Protein AF-T5AQX0-F1 (afdb_monomer_lite)

Foldseek 3Di:
DDDDDDDPDPPVVVVVVVVVVVVVPPPPPPDPDDDDDCPPPDDPDFLLVVLVVCCVVFVPPWDDADPVVRDTHGSVRLNVLLCVLLCCCCPVVVDAAAAEDEDDDDPDSVVSSPVSSCRNRNHHYDYDYPPPDDPPPPDD

Structure (mmCIF, N/CA/C/O backbone):
data_AF-T5AQX0-F1
#
_entry.id   AF-T5AQX0-F1
#
loop_
_atom_site.group_PDB
_atom_site.id
_atom_site.type_symbol
_atom_site.label_atom_id
_atom_site.label_alt_id
_atom_site.label_comp_id
_atom_site.label_asym_id
_atom_site.label_entity_id
_atom_site.label_seq_id
_atom_site.pdbx_PDB_ins_code
_atom_site.Cartn_x
_atom_site.Cartn_y
_atom_site.Cartn_z
_atom_site.occupancy
_atom_site.B_iso_or_equiv
_atom_site.auth_seq_id
_atom_site.auth_comp_id
_atom_site.auth_asym_id
_atom_site.auth_atom_id
_atom_site.pdbx_PDB_model_num
ATOM 1 N N . MET A 1 1 ? -72.990 -52.630 -49.411 1.00 40.53 1 MET A N 1
ATOM 2 C CA . MET A 1 1 ? -71.844 -53.521 -49.113 1.00 40.53 1 MET A CA 1
ATOM 3 C C . MET A 1 1 ? -70.619 -52.789 -49.636 1.00 40.53 1 MET A C 1
ATOM 5 O O . MET A 1 1 ? -70.624 -52.479 -50.809 1.00 40.53 1 MET A O 1
ATOM 9 N N . THR A 1 2 ? -69.650 -52.301 -48.870 1.00 33.97 2 THR A N 1
ATOM 10 C CA . THR A 1 2 ? -68.995 -52.869 -47.692 1.00 33.97 2 THR A CA 1
ATOM 11 C C . THR A 1 2 ? -68.298 -51.728 -46.940 1.00 33.97 2 THR A C 1
ATOM 13 O O . THR A 1 2 ? -67.781 -50.792 -47.538 1.00 33.97 2 THR A O 1
ATOM 16 N N . ARG A 1 3 ? -68.339 -51.799 -45.612 1.00 39.75 3 ARG A N 1
ATOM 17 C CA . ARG A 1 3 ? -67.682 -50.919 -44.640 1.00 39.75 3 ARG A CA 1
ATOM 18 C C . ARG A 1 3 ? -66.174 -51.162 -44.668 1.00 39.75 3 ARG A C 1
ATOM 20 O O . ARG A 1 3 ? -65.800 -52.307 -44.453 1.00 39.75 3 ARG A O 1
ATOM 27 N N . THR A 1 4 ? -65.320 -50.141 -44.762 1.00 37.19 4 THR A N 1
ATOM 28 C CA . THR A 1 4 ? -64.008 -50.183 -44.081 1.00 37.19 4 THR A CA 1
ATOM 29 C C . THR A 1 4 ? -63.515 -48.772 -43.751 1.00 37.19 4 THR A C 1
ATOM 31 O O . THR A 1 4 ? -63.298 -47.934 -44.616 1.00 37.19 4 THR A O 1
ATOM 34 N N . ARG A 1 5 ? -63.434 -48.531 -42.443 1.00 42.38 5 ARG A N 1
ATOM 35 C CA . ARG A 1 5 ? -62.820 -47.407 -41.728 1.00 42.38 5 ARG A CA 1
ATOM 36 C C . ARG A 1 5 ? -61.371 -47.838 -41.427 1.00 42.38 5 ARG A C 1
ATOM 38 O O . ARG A 1 5 ? -61.168 -49.039 -41.306 1.00 42.38 5 ARG A O 1
ATOM 45 N N . GLN A 1 6 ? -60.468 -46.890 -41.155 1.00 35.88 6 GLN A N 1
ATOM 46 C CA . GLN A 1 6 ? -59.024 -47.068 -40.852 1.00 35.88 6 GLN A CA 1
ATOM 47 C C . GLN A 1 6 ? -58.160 -47.094 -42.125 1.00 35.88 6 GLN A C 1
ATOM 49 O O . GLN A 1 6 ? -58.535 -47.732 -43.094 1.00 35.88 6 GLN A O 1
ATOM 54 N N . THR A 1 7 ? -57.035 -46.393 -42.235 1.00 37.00 7 THR A N 1
ATOM 55 C CA . THR A 1 7 ? -56.057 -45.929 -41.239 1.00 37.00 7 THR A CA 1
ATOM 56 C C . THR A 1 7 ? -55.455 -44.594 -41.706 1.00 37.00 7 THR A C 1
ATOM 58 O O . THR A 1 7 ? -54.921 -44.499 -42.803 1.00 37.00 7 THR A O 1
ATOM 61 N N . GLN A 1 8 ? -55.517 -43.553 -40.874 1.00 40.84 8 GLN A N 1
ATOM 62 C CA . GLN A 1 8 ? -54.868 -42.252 -41.122 1.00 40.84 8 GLN A CA 1
ATOM 63 C C . GLN A 1 8 ? -53.762 -41.980 -40.081 1.00 40.84 8 GLN A C 1
ATOM 65 O O . GLN A 1 8 ? -53.499 -40.839 -39.734 1.00 40.84 8 GLN A O 1
ATOM 70 N N . HIS A 1 9 ? -53.151 -43.036 -39.529 1.00 41.53 9 HIS A N 1
ATOM 71 C CA . HIS A 1 9 ? -52.471 -42.974 -38.228 1.00 41.53 9 HIS A CA 1
ATOM 72 C C . HIS A 1 9 ? -50.968 -43.319 -38.237 1.00 41.53 9 HIS A C 1
ATOM 74 O O . HIS A 1 9 ? -50.395 -43.515 -37.169 1.00 41.53 9 HIS A O 1
ATOM 80 N N . GLU A 1 10 ? -50.314 -43.400 -39.402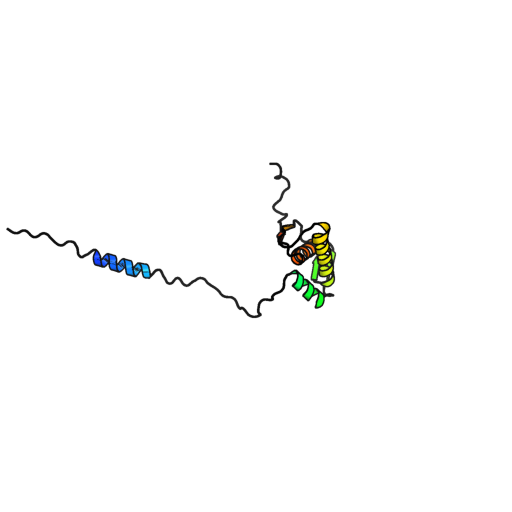 1.00 41.16 10 GLU A N 1
ATOM 81 C CA . GLU A 1 10 ? -48.900 -43.827 -39.495 1.00 41.16 10 GLU A CA 1
ATOM 82 C C . GLU A 1 10 ? -47.900 -42.703 -39.823 1.00 41.16 10 GLU A C 1
ATOM 84 O O . GLU A 1 10 ? -46.700 -42.885 -39.634 1.00 41.16 10 GLU A O 1
ATOM 89 N N . SER A 1 11 ? -48.344 -41.510 -40.232 1.00 40.97 11 SER A N 1
ATOM 90 C CA . SER A 1 11 ? -47.428 -40.432 -40.649 1.00 40.97 11 SER A CA 1
ATOM 91 C C . SER A 1 11 ? -46.886 -39.549 -39.512 1.00 40.97 11 SER A C 1
ATOM 93 O O . SER A 1 11 ? -45.919 -38.822 -39.723 1.00 40.97 11 SER A O 1
ATOM 95 N N . GLU A 1 12 ? -47.448 -39.606 -38.298 1.00 40.91 12 GLU A N 1
ATOM 96 C CA . GLU A 1 12 ? -47.014 -38.762 -37.163 1.00 40.91 12 GLU A CA 1
ATOM 97 C C . GLU A 1 12 ? -45.873 -39.378 -36.331 1.00 40.91 12 GLU A C 1
ATOM 99 O O . GLU A 1 12 ? -45.038 -38.652 -35.786 1.00 40.91 12 GLU A O 1
ATOM 104 N N . GLY A 1 13 ? -45.766 -40.712 -36.281 1.00 36.88 13 GLY A N 1
ATOM 105 C CA . GLY A 1 13 ? -44.724 -41.407 -35.505 1.00 36.88 13 GLY A CA 1
ATOM 106 C C . GLY A 1 13 ? -43.310 -41.241 -36.075 1.00 36.88 13 GLY A C 1
ATOM 107 O O . GLY A 1 13 ? -42.319 -41.268 -35.339 1.00 36.88 13 GLY A O 1
ATOM 108 N N . GLN A 1 14 ? -43.198 -40.991 -37.380 1.00 38.22 14 GLN A N 1
ATOM 109 C CA . GLN A 1 14 ? -41.912 -40.771 -38.042 1.00 38.22 14 GLN A CA 1
ATOM 110 C C . GLN A 1 14 ? -41.447 -39.307 -37.929 1.00 38.22 14 GLN A C 1
ATOM 112 O O . GLN A 1 14 ? -40.249 -39.037 -37.827 1.00 38.22 14 GLN A O 1
ATOM 117 N N . LEU A 1 15 ? -42.384 -38.357 -37.825 1.00 41.59 15 LEU A N 1
ATOM 118 C CA . LEU A 1 15 ? -42.086 -36.938 -37.596 1.00 41.59 15 LEU A CA 1
ATOM 119 C C . LEU A 1 15 ? -41.627 -36.670 -36.151 1.00 41.59 15 LEU A C 1
ATOM 121 O O . LEU A 1 15 ? -40.684 -35.907 -35.940 1.00 41.59 15 LEU A O 1
ATOM 125 N N . LEU A 1 16 ? -42.212 -37.358 -35.164 1.00 42.03 16 LEU A N 1
ATOM 126 C CA . LEU A 1 16 ? -41.822 -37.230 -33.751 1.00 42.03 16 LEU A CA 1
ATOM 127 C C . LEU A 1 16 ? -40.451 -37.858 -33.448 1.00 42.03 16 LEU A C 1
ATOM 129 O O . LEU A 1 16 ? -39.692 -37.321 -32.641 1.00 42.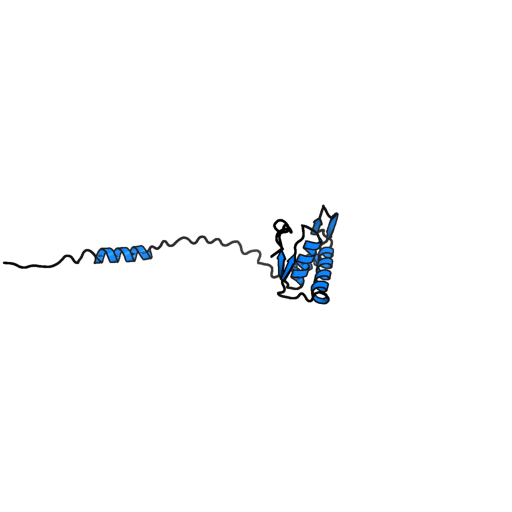03 16 LEU A O 1
ATOM 133 N N . THR A 1 17 ? -40.085 -38.936 -34.150 1.00 37.84 17 THR A N 1
ATOM 134 C CA . THR A 1 17 ? -38.756 -39.559 -34.009 1.00 37.84 17 THR A CA 1
ATOM 135 C C . THR A 1 17 ? -37.645 -38.682 -34.604 1.00 37.84 17 THR A C 1
ATOM 137 O O . THR A 1 17 ? -36.546 -38.624 -34.058 1.00 37.84 17 THR A O 1
ATOM 140 N N . THR A 1 18 ? -37.942 -37.919 -35.662 1.00 42.94 18 THR A N 1
ATOM 141 C CA . THR A 1 18 ? -36.965 -37.026 -36.316 1.00 42.94 18 THR A CA 1
ATOM 142 C C . THR A 1 18 ? -36.690 -35.761 -35.483 1.00 42.94 18 THR A C 1
ATOM 144 O O . THR A 1 18 ? -35.558 -35.274 -35.436 1.00 42.94 18 THR A O 1
ATOM 147 N N . ALA A 1 19 ? -37.692 -35.250 -34.757 1.00 45.66 19 ALA A N 1
ATOM 148 C CA . ALA A 1 19 ? -37.536 -34.088 -33.877 1.00 45.66 19 ALA A CA 1
ATOM 149 C C . ALA A 1 19 ? -36.705 -34.392 -32.613 1.00 45.66 19 ALA A C 1
ATOM 151 O O . ALA A 1 19 ? -35.937 -33.540 -32.159 1.00 45.66 19 ALA A O 1
ATOM 152 N N . ALA A 1 20 ? -36.799 -35.614 -32.076 1.00 46.81 20 ALA A N 1
ATOM 153 C CA . ALA A 1 20 ? -36.007 -36.034 -30.918 1.00 46.81 20 ALA A CA 1
ATOM 154 C C . ALA A 1 20 ? -34.507 -36.159 -31.247 1.00 46.81 20 ALA A C 1
ATOM 156 O O . ALA A 1 20 ? -33.669 -35.804 -30.420 1.00 46.81 20 ALA A O 1
ATOM 157 N N . THR A 1 21 ? -34.145 -36.570 -32.469 1.00 44.84 21 THR A N 1
ATOM 158 C CA . THR A 1 21 ? -32.738 -36.608 -32.912 1.00 44.84 21 THR A CA 1
ATOM 159 C C . THR A 1 21 ? -32.184 -35.207 -33.214 1.00 44.84 21 THR A C 1
ATOM 161 O O . THR A 1 21 ? -31.006 -34.939 -32.972 1.00 44.84 21 THR A O 1
ATOM 164 N N . ALA A 1 22 ? -33.026 -34.279 -33.680 1.00 46.59 22 ALA A N 1
ATOM 165 C CA . ALA A 1 22 ? -32.631 -32.894 -33.954 1.00 46.59 22 ALA A CA 1
ATOM 166 C C . ALA A 1 22 ? -32.407 -32.055 -32.677 1.00 46.59 22 ALA A C 1
ATOM 168 O O . ALA A 1 22 ? -31.588 -31.136 -32.684 1.00 46.59 22 ALA A O 1
ATOM 169 N N . ALA A 1 23 ? -33.075 -32.390 -31.566 1.00 46.44 23 ALA A N 1
ATOM 170 C CA . ALA A 1 23 ? -32.887 -31.718 -30.277 1.00 46.44 23 ALA A CA 1
ATOM 171 C C . ALA A 1 23 ? -31.582 -32.126 -29.560 1.00 46.44 23 ALA A C 1
ATOM 173 O O . ALA A 1 23 ? -30.997 -31.319 -28.835 1.00 46.44 23 ALA A O 1
ATOM 174 N N . THR A 1 24 ? -31.079 -33.344 -29.790 1.00 47.03 24 THR A N 1
ATOM 175 C CA . THR A 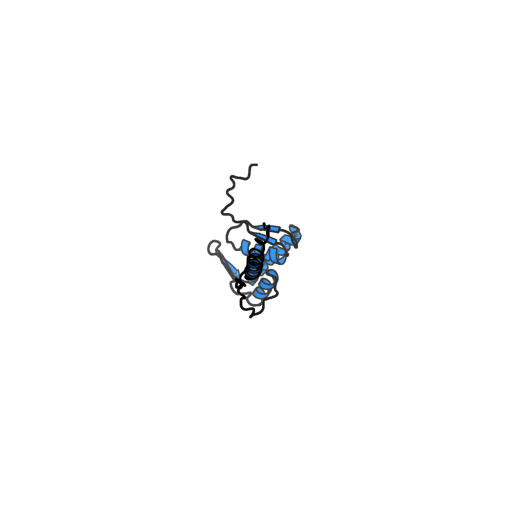1 24 ? -29.762 -33.788 -29.286 1.00 47.03 24 THR A CA 1
ATOM 176 C C . THR A 1 24 ? -28.607 -33.202 -30.101 1.00 47.03 24 THR A C 1
ATOM 178 O O . THR A 1 24 ? -27.505 -33.039 -29.588 1.00 47.03 24 THR A O 1
ATOM 181 N N . ALA A 1 25 ? -28.876 -32.770 -31.335 1.00 47.78 25 ALA A N 1
ATOM 182 C CA . ALA A 1 25 ? -27.985 -31.930 -32.126 1.00 47.78 25 ALA A CA 1
ATOM 183 C C . ALA A 1 25 ? -28.098 -30.440 -31.746 1.00 47.78 25 ALA A C 1
ATO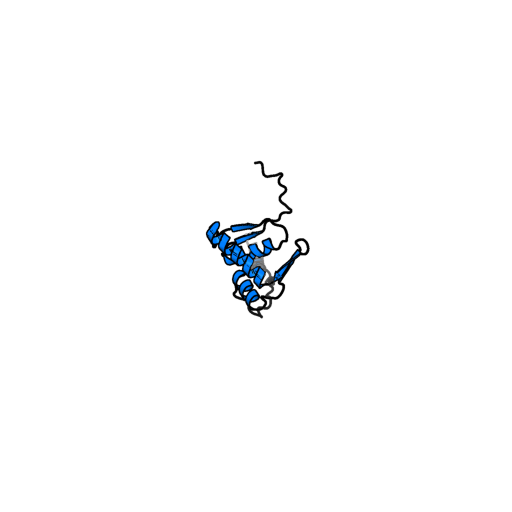M 185 O O . ALA A 1 25 ? -27.870 -29.559 -32.580 1.00 47.78 25 ALA A O 1
ATOM 186 N N . ARG A 1 26 ? -28.403 -30.130 -30.474 1.00 52.44 26 ARG A N 1
ATOM 187 C CA . ARG A 1 26 ? -27.999 -28.864 -29.856 1.00 52.44 26 ARG A CA 1
ATOM 188 C C . ARG A 1 26 ? -26.486 -28.819 -30.007 1.00 52.44 26 ARG A C 1
ATOM 190 O O . ARG A 1 26 ? -25.777 -29.439 -29.222 1.00 52.44 26 ARG A O 1
ATOM 197 N N . ARG A 1 27 ? -26.050 -28.200 -31.115 1.00 57.16 27 ARG A N 1
ATOM 198 C CA . ARG A 1 27 ? -24.669 -27.942 -31.532 1.00 57.16 27 ARG A CA 1
ATOM 199 C C . ARG A 1 27 ? -23.767 -28.081 -30.321 1.00 57.16 27 ARG A C 1
ATOM 201 O O . ARG A 1 27 ? -23.942 -27.310 -29.380 1.00 57.16 27 ARG A O 1
ATOM 208 N N . ALA A 1 28 ? -22.828 -29.024 -30.362 1.00 60.19 28 ALA A N 1
ATOM 209 C CA . ALA A 1 28 ? -21.639 -28.979 -29.527 1.00 60.19 28 ALA A CA 1
ATOM 210 C C . ALA A 1 28 ? -20.974 -27.623 -29.800 1.00 60.19 28 ALA A C 1
ATOM 212 O O . ALA A 1 28 ? -20.198 -27.448 -30.739 1.00 60.19 28 ALA A O 1
ATOM 213 N N . GLN A 1 29 ? -21.445 -26.604 -29.091 1.00 62.81 29 GLN A N 1
ATOM 214 C CA . GLN A 1 29 ? -21.093 -25.225 -29.315 1.00 62.81 29 GLN A CA 1
ATOM 215 C C . GLN A 1 29 ? -19.687 -25.133 -28.754 1.00 62.81 29 GLN A C 1
ATOM 217 O O . GLN A 1 29 ? -19.486 -25.343 -27.559 1.00 62.81 29 GLN A O 1
ATOM 222 N N . LYS A 1 30 ? -18.706 -24.940 -29.639 1.00 72.00 30 LYS A N 1
ATOM 223 C CA . LYS A 1 30 ? -17.306 -24.772 -29.259 1.00 72.00 30 LYS A CA 1
ATOM 224 C C . LYS A 1 30 ? -17.264 -23.672 -28.198 1.00 72.00 30 LYS A C 1
ATOM 226 O O . LYS A 1 30 ? -17.587 -22.526 -28.505 1.00 72.00 30 LYS A O 1
ATOM 231 N N . LEU A 1 31 ? -16.981 -24.048 -26.952 1.00 83.25 31 LEU A N 1
ATOM 232 C CA . LEU A 1 31 ? -16.962 -23.116 -25.831 1.00 83.25 31 LEU A CA 1
ATOM 233 C C . LEU A 1 31 ? -15.977 -21.988 -26.160 1.00 83.25 31 LEU A C 1
ATOM 235 O O . LEU A 1 31 ? -14.871 -22.249 -26.634 1.00 83.25 31 LEU A O 1
ATOM 239 N N . SER A 1 32 ? -16.381 -20.739 -25.932 1.00 88.31 32 SER A N 1
ATOM 240 C CA . SER A 1 32 ? -15.516 -19.569 -26.119 1.00 88.31 32 SER A CA 1
ATOM 241 C C . SER A 1 32 ? -14.627 -19.385 -24.888 1.00 88.31 32 SER A C 1
ATOM 243 O O . SER A 1 32 ? -14.767 -18.411 -24.152 1.00 88.31 32 SER A O 1
ATOM 245 N N . VAL A 1 33 ? -13.760 -20.367 -24.629 1.00 91.62 33 VAL A N 1
ATOM 246 C CA . VAL A 1 33 ? -12.865 -20.395 -23.465 1.00 91.62 33 VAL A CA 1
ATOM 247 C C . VAL A 1 33 ? -11.416 -20.298 -23.935 1.00 91.62 33 VAL A C 1
ATOM 249 O O . VAL A 1 33 ? -10.986 -21.067 -24.795 1.00 91.62 33 VAL A O 1
ATOM 252 N N . LEU A 1 34 ? -10.667 -19.366 -23.342 1.00 92.62 34 LEU A N 1
ATOM 253 C CA . LEU A 1 34 ? -9.225 -19.201 -23.511 1.00 92.62 34 LEU A CA 1
ATOM 254 C C . LEU A 1 34 ? -8.547 -19.434 -22.155 1.00 92.62 34 LEU A C 1
ATOM 256 O O . LEU A 1 34 ? -8.981 -18.867 -21.156 1.00 92.62 34 LEU A O 1
ATOM 260 N N . HIS A 1 35 ? -7.477 -20.230 -22.133 1.00 92.12 35 HIS A N 1
ATOM 261 C CA . HIS A 1 35 ? -6.602 -20.373 -20.969 1.00 92.12 35 HIS A CA 1
ATOM 262 C C . HIS A 1 35 ? -5.273 -19.678 -21.267 1.00 92.12 35 HIS A C 1
ATOM 264 O O . HIS A 1 35 ? -4.666 -19.935 -22.308 1.00 92.12 35 HIS A O 1
ATOM 270 N N . GLY A 1 36 ? -4.855 -18.778 -20.379 1.00 92.19 36 GLY A N 1
ATOM 271 C CA . GLY A 1 36 ? -3.538 -18.148 -20.446 1.00 92.19 36 GLY A CA 1
ATOM 272 C C . GLY A 1 36 ? -2.430 -19.064 -19.908 1.00 92.19 36 GLY A C 1
ATOM 273 O O . GLY A 1 36 ? -2.730 -20.080 -19.275 1.00 92.19 36 GLY A O 1
ATOM 274 N N . PRO A 1 37 ? -1.153 -18.719 -20.145 1.00 93.69 37 PRO A N 1
ATOM 275 C CA . PRO A 1 37 ? -0.020 -19.382 -19.502 1.00 93.69 37 PRO A CA 1
ATOM 276 C C . PRO A 1 37 ? -0.106 -19.292 -17.971 1.00 93.69 37 PRO A C 1
ATOM 278 O O . PRO A 1 37 ? -0.582 -18.292 -17.438 1.00 93.69 37 PRO A O 1
ATOM 281 N N . VAL A 1 38 ? 0.374 -20.328 -17.278 1.00 94.50 38 VAL A N 1
ATOM 282 C CA . VAL A 1 38 ? 0.423 -20.408 -15.800 1.00 94.50 38 VAL A CA 1
ATOM 283 C C . VAL A 1 38 ? 1.850 -20.340 -15.242 1.00 94.50 38 VAL A C 1
ATOM 285 O O . VAL A 1 38 ? 2.047 -20.507 -14.044 1.00 94.50 38 VAL A O 1
ATOM 288 N N . ASP A 1 39 ? 2.833 -20.140 -16.123 1.00 94.94 39 ASP A N 1
ATOM 289 C CA . ASP A 1 39 ? 4.249 -19.977 -15.797 1.00 94.94 39 ASP A CA 1
ATOM 290 C C . ASP A 1 39 ? 4.698 -18.551 -16.181 1.00 94.94 39 ASP A C 1
ATOM 292 O O . ASP A 1 39 ? 4.380 -18.111 -17.296 1.00 94.94 39 ASP A O 1
ATOM 296 N N . PRO A 1 40 ? 5.401 -17.820 -15.293 1.00 92.19 40 PRO A N 1
ATOM 297 C CA . PRO A 1 40 ? 5.769 -18.215 -13.928 1.00 92.19 40 PRO A CA 1
ATOM 298 C C . PRO A 1 40 ? 4.549 -18.361 -13.000 1.00 92.19 40 PRO A C 1
ATOM 300 O O . PRO A 1 40 ? 3.498 -17.774 -13.278 1.00 92.19 40 PRO A O 1
ATOM 303 N N . PRO A 1 41 ? 4.666 -19.139 -11.907 1.00 93.19 41 PRO A N 1
ATOM 304 C CA . PRO A 1 41 ? 3.582 -19.288 -10.946 1.00 93.19 41 PRO A CA 1
ATOM 305 C C . PRO A 1 41 ? 3.204 -17.941 -10.323 1.00 93.19 41 PRO A C 1
ATOM 307 O O . PRO A 1 41 ? 4.018 -17.017 -10.236 1.00 93.19 41 PRO A O 1
ATOM 310 N N . LEU A 1 42 ? 1.957 -17.849 -9.858 1.00 92.69 42 LEU A N 1
ATOM 311 C CA . LEU A 1 42 ? 1.495 -16.699 -9.088 1.00 92.69 42 LEU A CA 1
ATOM 312 C C . LEU A 1 42 ? 2.301 -16.561 -7.792 1.00 92.69 42 LEU A C 1
ATOM 314 O O . LEU A 1 42 ? 2.756 -17.544 -7.211 1.00 92.69 42 LEU A O 1
ATOM 318 N N . VAL A 1 43 ? 2.468 -15.316 -7.357 1.00 93.81 43 VAL A N 1
ATOM 319 C CA . VAL A 1 43 ? 3.162 -14.980 -6.116 1.00 93.81 43 VAL A CA 1
ATOM 320 C C . VAL A 1 43 ? 2.140 -14.877 -4.987 1.00 93.81 43 VAL A C 1
ATOM 322 O O . VAL A 1 43 ? 1.196 -14.093 -5.081 1.00 93.81 43 VAL A O 1
ATOM 325 N N . ASP A 1 44 ? 2.366 -15.625 -3.909 1.00 95.06 44 ASP A N 1
ATOM 326 C CA . ASP A 1 44 ? 1.525 -15.627 -2.708 1.00 95.06 44 ASP A CA 1
ATOM 327 C C . ASP A 1 44 ? 1.976 -14.537 -1.719 1.00 95.06 44 ASP A C 1
ATOM 329 O O . ASP A 1 44 ? 2.480 -14.828 -0.636 1.00 95.06 44 ASP A O 1
ATOM 333 N N . LEU A 1 45 ? 1.839 -13.265 -2.110 1.00 96.94 45 LEU A N 1
ATOM 334 C CA . LEU A 1 45 ? 2.126 -12.108 -1.253 1.00 96.94 45 LEU A CA 1
ATOM 335 C C . LEU A 1 45 ? 0.926 -11.163 -1.205 1.00 96.94 45 LEU A C 1
ATOM 337 O O . LEU A 1 45 ? 0.313 -10.848 -2.230 1.00 96.94 45 LEU A O 1
ATOM 341 N N . THR A 1 46 ? 0.631 -10.637 -0.021 1.00 96.69 46 THR A N 1
ATOM 342 C CA . THR A 1 46 ? -0.234 -9.464 0.116 1.00 96.69 46 THR A CA 1
ATOM 343 C C . THR A 1 46 ? 0.458 -8.228 -0.463 1.00 96.69 46 THR A C 1
ATOM 345 O O . THR A 1 46 ? 1.682 -8.153 -0.568 1.00 96.69 46 THR A O 1
ATOM 348 N N . LEU A 1 47 ? -0.314 -7.192 -0.796 1.00 96.88 47 LEU A N 1
ATOM 349 C CA . LEU A 1 47 ? 0.255 -5.921 -1.265 1.00 96.88 47 LEU A CA 1
ATOM 350 C C . LEU A 1 47 ? 1.175 -5.268 -0.218 1.00 96.88 47 LEU A C 1
ATOM 352 O O . LEU A 1 47 ? 2.143 -4.599 -0.578 1.00 96.88 47 LEU A O 1
ATOM 356 N N . GLY A 1 48 ? 0.884 -5.471 1.072 1.00 97.12 48 GLY A N 1
ATOM 357 C CA . GLY A 1 48 ? 1.714 -4.985 2.171 1.00 97.12 48 GLY A CA 1
ATOM 358 C C . GLY A 1 48 ? 3.080 -5.670 2.232 1.00 97.12 48 GLY A C 1
ATOM 359 O O . GLY A 1 48 ? 4.080 -4.969 2.416 1.00 97.12 48 GLY A O 1
ATOM 360 N N . GLU A 1 49 ? 3.109 -6.993 2.040 1.00 98.19 49 GLU A N 1
ATOM 361 C CA . GLU A 1 49 ? 4.329 -7.815 1.992 1.00 98.19 49 GLU A CA 1
ATOM 362 C C . GLU A 1 49 ? 5.115 -7.594 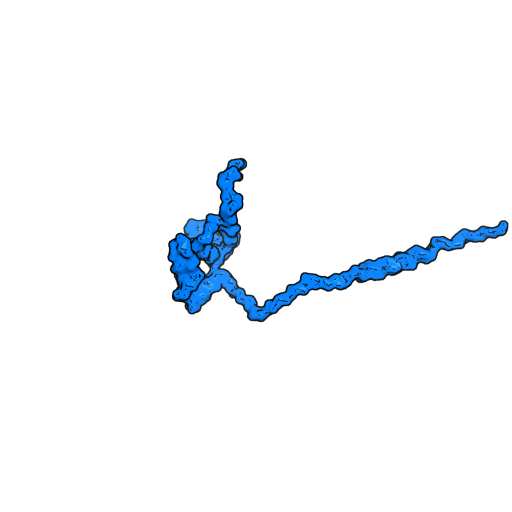0.699 1.00 98.19 49 GLU A C 1
ATOM 364 O O . GLU A 1 49 ? 6.341 -7.535 0.728 1.00 98.19 49 GLU A O 1
ATOM 369 N N . LEU A 1 50 ? 4.436 -7.406 -0.438 1.00 97.69 50 LEU A N 1
ATOM 370 C CA . LEU A 1 50 ? 5.099 -7.073 -1.697 1.00 97.69 50 LEU A CA 1
ATOM 371 C C . LEU A 1 50 ? 5.895 -5.770 -1.565 1.00 97.69 50 LEU A C 1
ATOM 373 O O . LEU A 1 50 ? 7.058 -5.725 -1.957 1.00 97.69 50 LEU A O 1
ATOM 377 N N . LEU A 1 51 ? 5.299 -4.720 -0.987 1.00 98.25 51 LEU A N 1
ATOM 378 C CA . LEU A 1 51 ? 6.013 -3.462 -0.765 1.00 98.25 51 LEU A CA 1
ATOM 379 C C . LEU A 1 51 ? 7.185 -3.634 0.209 1.00 98.25 51 LEU A C 1
ATOM 381 O O . LEU A 1 51 ? 8.232 -3.029 0.004 1.00 98.25 51 LEU A O 1
ATOM 385 N N . GLU A 1 52 ? 7.023 -4.442 1.255 1.00 98.19 52 GLU A N 1
ATOM 386 C CA . GLU A 1 52 ? 8.106 -4.742 2.196 1.00 98.19 52 GLU A CA 1
ATOM 387 C C . GLU A 1 52 ? 9.267 -5.473 1.509 1.00 98.19 52 GLU A C 1
ATOM 389 O O . GLU A 1 52 ? 10.422 -5.071 1.656 1.00 98.19 52 GLU A O 1
ATOM 394 N N . LEU A 1 53 ? 8.967 -6.469 0.672 1.00 98.12 53 LEU A N 1
ATOM 395 C CA . LEU A 1 53 ? 9.961 -7.179 -0.130 1.00 98.12 53 LEU A CA 1
ATOM 396 C C . LEU A 1 53 ? 10.693 -6.233 -1.090 1.00 98.12 53 LEU A C 1
ATOM 398 O O . LEU A 1 53 ? 11.919 -6.283 -1.188 1.00 98.12 53 LEU A O 1
ATOM 402 N N . GLN A 1 54 ? 9.963 -5.349 -1.773 1.00 98.12 54 GLN A N 1
ATOM 403 C CA . GLN A 1 54 ? 10.571 -4.368 -2.673 1.00 98.12 54 GLN A CA 1
ATOM 404 C C . GLN A 1 54 ? 11.412 -3.338 -1.911 1.00 98.12 54 GLN A C 1
ATOM 406 O O . GLN A 1 54 ? 12.510 -3.014 -2.348 1.00 98.12 54 GLN A O 1
ATOM 411 N N . ALA A 1 55 ? 10.971 -2.875 -0.741 1.00 98.38 55 ALA A N 1
ATOM 412 C CA . ALA A 1 55 ? 11.769 -1.990 0.106 1.00 98.38 55 ALA A CA 1
ATOM 413 C C . ALA A 1 55 ? 13.039 -2.669 0.637 1.00 98.38 55 ALA A C 1
ATOM 415 O O . ALA A 1 55 ? 14.065 -2.007 0.780 1.00 98.38 55 ALA A O 1
ATOM 416 N N . TYR A 1 56 ? 12.998 -3.980 0.882 1.00 98.31 56 TYR A N 1
ATOM 417 C CA . TYR A 1 56 ? 14.179 -4.755 1.251 1.00 98.31 56 TYR A CA 1
ATOM 418 C C . TYR A 1 56 ? 15.175 -4.893 0.088 1.00 98.31 56 TYR A C 1
ATOM 420 O O . TYR A 1 56 ? 16.374 -4.706 0.282 1.00 98.31 56 TYR A O 1
ATOM 428 N N . GLN A 1 57 ? 14.696 -5.196 -1.122 1.00 98.31 57 GLN A N 1
ATOM 429 C CA . GLN A 1 57 ? 15.552 -5.447 -2.292 1.00 98.31 57 GLN A CA 1
ATOM 430 C C . GLN A 1 57 ? 16.056 -4.161 -2.968 1.00 98.31 57 GLN A C 1
ATOM 432 O O . GLN A 1 57 ? 17.196 -4.107 -3.422 1.00 98.31 57 GLN A O 1
ATOM 437 N N . HIS A 1 58 ? 15.207 -3.135 -3.012 1.00 98.44 58 HIS A N 1
ATOM 438 C CA . HIS A 1 58 ? 15.352 -1.928 -3.832 1.00 98.44 58 HIS A CA 1
ATOM 439 C C . HIS A 1 58 ? 15.178 -0.644 -3.013 1.00 98.44 58 HIS A C 1
ATOM 441 O O . HIS A 1 58 ? 14.786 0.394 -3.537 1.00 98.44 58 HIS A O 1
ATOM 447 N N . GLY A 1 59 ? 15.442 -0.688 -1.704 1.00 97.62 59 GLY A N 1
ATOM 448 C CA . GLY A 1 59 ? 15.072 0.382 -0.773 1.00 97.62 59 GLY A CA 1
ATOM 449 C C . GLY A 1 59 ? 15.533 1.791 -1.156 1.00 97.62 59 GLY A C 1
ATOM 450 O O . GLY A 1 59 ? 14.807 2.740 -0.875 1.00 97.62 59 GLY A O 1
ATOM 451 N N . GLY A 1 60 ? 16.698 1.927 -1.797 1.00 98.38 60 GLY A N 1
ATOM 452 C CA . GLY A 1 60 ? 17.246 3.212 -2.251 1.00 98.38 60 GLY A CA 1
ATOM 453 C C . GLY A 1 60 ? 16.794 3.661 -3.645 1.00 98.38 60 GLY A C 1
ATOM 454 O O . GLY A 1 60 ? 17.078 4.795 -4.024 1.00 98.38 60 GLY A O 1
ATOM 455 N N . ASP A 1 61 ? 16.100 2.806 -4.397 1.00 98.56 61 ASP A N 1
ATOM 456 C CA . ASP A 1 61 ? 15.656 3.105 -5.757 1.00 98.56 61 ASP A CA 1
ATOM 457 C C . ASP A 1 61 ? 14.364 3.932 -5.719 1.00 98.56 61 ASP A C 1
ATOM 459 O O . ASP A 1 61 ? 13.451 3.656 -4.932 1.00 98.56 61 ASP A O 1
ATOM 463 N N . GLU A 1 62 ? 14.265 4.947 -6.582 1.00 98.19 62 GLU A N 1
ATOM 464 C CA . GLU A 1 62 ? 13.046 5.745 -6.737 1.00 98.19 62 GLU A CA 1
ATOM 465 C C . GLU A 1 62 ? 11.895 4.882 -7.277 1.00 98.19 62 GLU A C 1
ATOM 467 O O . GLU A 1 62 ? 12.016 4.243 -8.322 1.00 98.19 62 GLU A O 1
ATOM 472 N N . CYS A 1 63 ? 10.754 4.902 -6.587 1.00 97.75 63 CYS A N 1
ATOM 473 C CA . CYS A 1 63 ? 9.559 4.133 -6.953 1.00 97.75 63 CYS A CA 1
ATOM 474 C C . CYS A 1 63 ? 8.344 5.014 -7.267 1.00 97.75 63 CYS A C 1
ATOM 476 O O . CYS A 1 63 ? 7.410 4.575 -7.938 1.00 97.75 63 CYS A O 1
ATOM 478 N N . LEU A 1 64 ? 8.346 6.263 -6.792 1.00 97.44 64 LEU A N 1
ATOM 479 C CA . LEU A 1 64 ? 7.222 7.179 -6.917 1.00 97.44 64 LEU A CA 1
ATOM 480 C C . LEU A 1 64 ? 7.729 8.574 -7.270 1.00 97.44 64 LEU A C 1
ATOM 482 O O . LEU A 1 64 ? 8.497 9.165 -6.518 1.00 97.44 64 LEU A O 1
ATOM 486 N N . VAL A 1 65 ? 7.277 9.115 -8.400 1.00 97.25 65 VAL A N 1
ATOM 487 C CA . VAL A 1 65 ? 7.644 10.457 -8.867 1.00 97.25 65 VAL A CA 1
ATOM 488 C C . VAL A 1 65 ? 6.371 11.221 -9.210 1.00 97.25 65 VAL A C 1
ATOM 490 O O . VAL A 1 65 ? 5.617 10.806 -10.089 1.00 97.25 65 VAL A O 1
ATOM 493 N N . MET A 1 66 ? 6.148 12.345 -8.532 1.00 96.12 66 MET A N 1
ATOM 494 C CA . MET A 1 66 ? 4.982 13.215 -8.697 1.00 96.12 66 MET A CA 1
ATOM 495 C C . MET A 1 66 ? 5.437 14.609 -9.148 1.00 96.12 66 MET A C 1
ATOM 497 O O . MET A 1 66 ? 5.825 15.433 -8.318 1.00 96.12 66 MET A O 1
ATOM 501 N N . PRO A 1 67 ? 5.401 14.920 -10.458 1.00 94.62 67 PRO A N 1
ATOM 502 C CA . PRO A 1 67 ? 5.922 16.187 -10.973 1.00 94.62 67 PRO A CA 1
ATOM 503 C C . PRO A 1 67 ? 5.227 17.437 -10.421 1.00 94.62 67 PRO A C 1
ATOM 505 O O . PRO A 1 67 ? 5.871 18.466 -10.253 1.00 94.62 67 PRO A O 1
ATOM 508 N N . TRP A 1 68 ? 3.923 17.364 -10.138 1.00 91.75 68 TRP A N 1
ATOM 509 C CA . TRP A 1 68 ? 3.130 18.523 -9.705 1.00 91.75 68 TRP A CA 1
ATOM 510 C C . TRP A 1 68 ? 3.283 18.862 -8.217 1.00 91.75 68 TRP A C 1
ATOM 512 O O . TRP A 1 68 ? 3.150 20.028 -7.860 1.00 91.75 68 TRP A O 1
ATOM 522 N N . THR A 1 69 ? 3.579 17.884 -7.355 1.00 91.75 69 THR A N 1
ATOM 523 C CA . THR A 1 69 ? 3.942 18.130 -5.944 1.00 91.75 69 THR A CA 1
ATOM 524 C C . THR A 1 69 ? 5.455 18.227 -5.740 1.00 91.75 69 THR A C 1
ATOM 526 O O . THR A 1 69 ? 5.909 18.674 -4.691 1.00 91.75 69 THR A O 1
ATOM 529 N N . GLY A 1 70 ? 6.246 17.810 -6.735 1.00 95.50 70 GLY A N 1
ATOM 530 C CA . GLY A 1 70 ? 7.699 17.690 -6.640 1.00 95.50 70 GLY A CA 1
ATOM 531 C C . GLY A 1 70 ? 8.164 16.477 -5.827 1.00 95.50 70 GLY A C 1
ATOM 532 O O . GLY A 1 70 ? 9.367 16.317 -5.627 1.00 95.50 70 GLY A O 1
ATOM 533 N N . ALA A 1 71 ? 7.249 15.620 -5.359 1.00 97.12 71 ALA A N 1
ATOM 534 C CA . ALA A 1 71 ? 7.606 14.468 -4.543 1.00 97.12 71 ALA A CA 1
ATOM 535 C C . ALA A 1 71 ? 8.351 13.409 -5.368 1.00 97.12 71 ALA A C 1
ATOM 537 O O . ALA A 1 71 ? 7.933 13.032 -6.466 1.00 97.12 71 ALA A O 1
ATOM 538 N N . ARG A 1 72 ? 9.454 12.908 -4.813 1.00 98.31 72 ARG A N 1
ATOM 539 C CA . ARG A 1 72 ? 10.207 11.760 -5.322 1.00 98.31 72 ARG A CA 1
ATOM 540 C C . ARG A 1 72 ? 10.505 10.859 -4.138 1.00 98.31 72 ARG A C 1
ATOM 542 O O . ARG A 1 72 ? 11.209 11.295 -3.234 1.00 98.31 72 ARG A O 1
ATOM 549 N N . TRP A 1 73 ? 9.911 9.671 -4.106 1.00 98.44 73 TRP A N 1
ATOM 550 C CA . TRP A 1 73 ? 10.100 8.719 -3.016 1.00 98.44 73 TRP A CA 1
ATOM 551 C C . TRP A 1 73 ? 10.760 7.444 -3.509 1.00 98.44 73 TRP A C 1
ATOM 553 O O . TRP A 1 73 ? 10.393 6.867 -4.539 1.00 98.44 73 TRP A O 1
ATOM 563 N N . THR A 1 74 ? 11.697 6.980 -2.703 1.00 98.75 74 THR A N 1
ATOM 564 C CA . THR A 1 74 ? 12.280 5.646 -2.769 1.00 98.75 74 THR A CA 1
ATOM 565 C C . THR A 1 74 ? 11.321 4.585 -2.230 1.00 98.75 74 THR A C 1
ATOM 567 O O . THR A 1 74 ? 10.342 4.903 -1.542 1.00 98.75 74 THR A O 1
ATOM 570 N N . TYR A 1 75 ? 11.594 3.307 -2.506 1.00 98.69 75 TYR A N 1
ATOM 571 C CA . TYR A 1 75 ? 10.814 2.212 -1.915 1.00 98.69 75 TYR A CA 1
ATOM 572 C C . TYR A 1 75 ? 10.830 2.241 -0.382 1.00 98.69 75 TYR A C 1
ATOM 574 O O . TYR A 1 75 ? 9.796 2.001 0.247 1.00 98.69 75 TYR A O 1
ATOM 582 N N . HIS A 1 76 ? 11.969 2.579 0.233 1.00 98.62 76 HIS A N 1
ATOM 583 C CA . HIS A 1 76 ? 12.069 2.691 1.687 1.00 98.62 76 HIS A CA 1
ATOM 584 C C . HIS A 1 76 ? 11.176 3.812 2.239 1.00 98.62 76 HIS A C 1
ATOM 586 O O . HIS A 1 76 ? 10.468 3.615 3.228 1.00 98.62 76 HIS A O 1
ATOM 592 N N . GLU A 1 77 ? 11.142 4.970 1.577 1.00 98.69 77 GLU A N 1
ATOM 593 C CA . GLU A 1 77 ? 10.285 6.085 1.991 1.00 98.69 77 GLU A CA 1
ATOM 594 C C . GLU A 1 77 ? 8.802 5.741 1.852 1.00 98.69 77 GLU A C 1
ATOM 596 O O . GLU A 1 77 ? 8.044 5.949 2.801 1.00 98.69 77 GLU A O 1
ATOM 601 N N . LEU A 1 78 ? 8.379 5.147 0.731 1.00 98.69 78 LEU A N 1
ATOM 602 C CA . LEU A 1 78 ? 6.992 4.705 0.560 1.00 98.69 78 LEU A CA 1
ATOM 603 C C . LEU A 1 78 ? 6.598 3.662 1.620 1.00 98.69 78 LEU A C 1
ATOM 605 O O . LEU A 1 78 ? 5.517 3.748 2.217 1.00 98.69 78 LEU A O 1
ATOM 609 N N . HIS A 1 79 ? 7.484 2.708 1.910 1.00 98.69 79 HIS A N 1
ATOM 610 C CA . HIS A 1 79 ? 7.280 1.724 2.969 1.00 98.69 79 HIS A CA 1
ATOM 611 C C . HIS A 1 79 ? 7.139 2.384 4.349 1.00 98.69 79 HIS A C 1
ATOM 613 O O . HIS A 1 79 ? 6.216 2.065 5.101 1.00 98.69 79 HIS A O 1
ATOM 619 N N . GLN A 1 80 ? 7.992 3.355 4.674 1.00 98.62 80 GLN A N 1
ATOM 620 C CA . GLN A 1 80 ? 7.951 4.059 5.954 1.00 98.62 80 GLN A CA 1
ATOM 621 C C . GLN A 1 80 ? 6.701 4.942 6.102 1.00 98.62 80 GLN A C 1
ATOM 623 O O . GLN A 1 80 ? 6.127 5.018 7.192 1.00 98.62 80 GLN A O 1
ATOM 628 N N . GLN A 1 81 ? 6.276 5.632 5.039 1.00 98.56 81 GLN A N 1
ATOM 629 C CA . GLN A 1 81 ? 5.071 6.472 5.058 1.00 98.56 81 GLN A CA 1
ATOM 630 C C . GLN A 1 81 ? 3.807 5.616 5.200 1.00 98.56 81 GLN A C 1
ATOM 632 O O . GLN A 1 81 ? 2.982 5.876 6.076 1.00 98.56 81 GLN A O 1
ATOM 637 N N . SER A 1 82 ? 3.682 4.553 4.398 1.00 98.69 82 SER A N 1
ATOM 638 C CA . SER A 1 82 ? 2.539 3.632 4.478 1.00 98.69 82 SER A CA 1
ATOM 639 C C . SER A 1 82 ? 2.471 2.897 5.819 1.00 98.69 82 SER A C 1
ATOM 641 O O . SER A 1 82 ? 1.386 2.745 6.372 1.00 98.69 82 SER A O 1
ATOM 643 N N . THR A 1 83 ? 3.611 2.507 6.397 1.00 98.62 83 THR A N 1
ATOM 644 C CA . THR A 1 83 ? 3.661 1.859 7.721 1.00 98.62 83 THR A CA 1
ATOM 645 C C . THR A 1 83 ? 3.207 2.800 8.834 1.00 98.62 83 THR A C 1
ATOM 647 O O . THR A 1 83 ? 2.421 2.398 9.691 1.00 98.62 83 THR A O 1
ATOM 650 N N . ARG A 1 84 ? 3.634 4.070 8.808 1.00 98.62 84 ARG A N 1
ATOM 651 C CA . ARG A 1 84 ? 3.163 5.071 9.780 1.00 98.62 84 ARG A CA 1
ATOM 652 C C . ARG A 1 84 ? 1.657 5.302 9.680 1.00 98.62 84 ARG A C 1
ATOM 654 O O . ARG A 1 84 ? 0.984 5.359 10.703 1.00 98.62 84 ARG A O 1
ATOM 661 N N . LEU A 1 85 ? 1.121 5.386 8.464 1.00 98.50 85 LEU A N 1
ATOM 662 C CA . LEU A 1 85 ? -0.323 5.522 8.260 1.00 98.50 85 LEU A CA 1
ATOM 663 C C . LEU A 1 85 ? -1.086 4.269 8.704 1.00 98.50 85 LEU A C 1
ATOM 665 O O . LEU A 1 85 ? -2.135 4.402 9.319 1.00 98.50 85 LEU A O 1
ATOM 669 N N . ALA A 1 86 ? -0.561 3.066 8.454 1.00 98.62 86 ALA A N 1
ATOM 670 C CA . ALA A 1 86 ? -1.171 1.818 8.917 1.00 98.62 86 ALA A CA 1
ATOM 671 C C . ALA A 1 86 ? -1.272 1.772 10.451 1.00 98.62 86 ALA A C 1
ATOM 673 O O . ALA A 1 86 ? -2.308 1.395 10.995 1.00 98.62 86 ALA A O 1
ATOM 674 N N . GLN A 1 87 ? -0.219 2.210 11.149 1.00 98.50 87 GLN A N 1
ATOM 675 C CA . GLN A 1 87 ? -0.221 2.321 12.609 1.00 98.50 87 GLN A CA 1
ATOM 676 C C . GLN A 1 87 ? -1.274 3.320 13.098 1.00 98.50 87 GLN A C 1
ATOM 678 O O . GLN A 1 87 ? -2.041 2.979 13.991 1.00 98.50 87 GLN A O 1
ATOM 683 N N . ALA A 1 88 ? -1.361 4.505 12.489 1.00 98.44 88 ALA A N 1
ATOM 684 C CA . ALA A 1 88 ? -2.373 5.500 12.848 1.00 98.44 88 ALA A CA 1
ATOM 685 C C . ALA A 1 88 ? -3.807 5.002 12.575 1.00 98.44 88 ALA A C 1
ATOM 687 O O . ALA A 1 88 ? -4.696 5.172 13.405 1.00 98.44 88 ALA A O 1
ATOM 688 N N . LEU A 1 89 ? -4.034 4.324 11.443 1.00 98.31 89 LEU A N 1
ATOM 689 C CA . LEU A 1 89 ? -5.330 3.722 11.114 1.00 98.31 89 LEU A CA 1
ATOM 690 C C . LEU A 1 89 ? -5.766 2.714 12.185 1.00 98.31 89 LEU A C 1
ATOM 692 O O . LEU A 1 89 ? -6.905 2.771 12.642 1.00 98.31 89 LEU A O 1
ATOM 696 N N . LEU A 1 90 ? -4.853 1.841 12.616 1.00 97.94 90 LEU A N 1
ATOM 697 C CA . LEU A 1 90 ? -5.123 0.837 13.645 1.00 97.94 90 LEU A CA 1
ATOM 698 C C . LEU A 1 90 ? -5.313 1.444 15.039 1.00 97.94 90 LEU A C 1
ATOM 700 O O . LEU A 1 90 ? -6.266 1.099 15.731 1.00 97.94 90 LEU A O 1
ATOM 704 N N . GLN A 1 91 ? -4.382 2.295 15.476 1.00 97.88 91 GLN A N 1
ATOM 705 C CA . GLN A 1 91 ? -4.304 2.750 16.868 1.00 97.88 91 GLN A CA 1
ATOM 706 C C . GLN A 1 91 ? -5.223 3.939 17.150 1.00 97.88 91 GLN A C 1
ATOM 708 O O . GLN A 1 91 ? -5.888 3.959 18.184 1.00 97.88 91 GLN A O 1
ATOM 713 N N . ASP A 1 92 ? -5.282 4.907 16.234 1.00 97.44 92 ASP A N 1
ATOM 714 C CA . ASP A 1 92 ? -5.977 6.175 16.472 1.00 97.44 92 ASP A CA 1
ATOM 715 C C . ASP A 1 92 ? -7.407 6.156 15.919 1.00 97.44 92 ASP A C 1
ATOM 717 O O . ASP A 1 92 ? -8.302 6.780 16.488 1.00 97.44 92 ASP A O 1
ATOM 721 N N . LEU A 1 93 ? -7.634 5.437 14.812 1.00 96.81 93 LEU A N 1
ATOM 722 C CA . LEU A 1 93 ? -8.937 5.377 14.135 1.00 96.81 93 LEU A CA 1
ATOM 723 C C . LEU A 1 93 ? -9.667 4.039 14.314 1.00 96.81 93 LEU A C 1
ATOM 725 O O . LEU A 1 93 ? -10.844 3.948 13.967 1.00 96.81 93 LEU A O 1
ATOM 729 N N . GLY A 1 94 ? -9.000 3.014 14.855 1.00 97.50 94 GLY A N 1
ATOM 730 C CA . GLY A 1 94 ? -9.588 1.692 15.082 1.00 97.50 94 GLY A CA 1
ATOM 731 C C . GLY A 1 94 ? -9.956 0.929 13.805 1.00 97.50 94 GLY A C 1
ATOM 732 O O . GLY A 1 94 ? -10.751 -0.003 13.874 1.00 97.50 94 GLY A O 1
ATOM 733 N N . VAL A 1 95 ? -9.406 1.319 12.653 1.00 98.31 95 VAL A N 1
ATOM 734 C CA . VAL A 1 95 ? -9.628 0.647 11.366 1.00 98.31 95 VAL A CA 1
ATOM 735 C C . VAL A 1 95 ? -8.850 -0.663 11.352 1.00 98.31 95 VAL A C 1
ATOM 737 O O . VAL A 1 95 ? -7.640 -0.664 11.580 1.00 98.31 95 VAL A O 1
ATOM 740 N N . GLY A 1 96 ? -9.528 -1.764 11.044 1.00 96.69 96 GLY A N 1
ATOM 741 C CA . GLY A 1 96 ? -8.958 -3.106 11.028 1.00 96.69 96 GLY A CA 1
ATOM 742 C C . GLY A 1 96 ? -9.356 -3.936 9.810 1.00 96.69 96 GLY A C 1
ATOM 743 O O . GLY A 1 96 ? -9.875 -3.445 8.804 1.00 96.69 96 GLY A O 1
ATOM 744 N N . ALA A 1 97 ? -9.085 -5.237 9.900 1.00 97.88 97 ALA A N 1
ATOM 745 C CA . ALA A 1 97 ? -9.357 -6.168 8.818 1.00 97.88 97 ALA A CA 1
ATOM 746 C C . ALA A 1 97 ? -10.854 -6.212 8.466 1.00 97.88 97 ALA A C 1
ATOM 748 O O . ALA A 1 97 ? -11.706 -6.400 9.334 1.00 97.88 97 ALA A O 1
ATOM 749 N N . GLY A 1 98 ? -11.167 -6.077 7.176 1.00 96.25 98 GLY A N 1
ATOM 750 C CA . GLY A 1 98 ? -12.542 -6.088 6.661 1.00 96.25 98 GLY A CA 1
ATOM 751 C C . GLY A 1 98 ? -13.275 -4.740 6.696 1.00 96.25 98 GLY A C 1
ATOM 752 O O . GLY A 1 98 ? -14.316 -4.612 6.041 1.00 96.25 98 GLY A O 1
ATOM 753 N N . ASP A 1 99 ? -12.730 -3.725 7.373 1.00 98.25 99 ASP A N 1
ATOM 754 C CA . ASP A 1 99 ? -13.273 -2.367 7.315 1.00 98.25 99 ASP A CA 1
ATOM 755 C C . ASP A 1 99 ? -13.089 -1.753 5.927 1.00 98.25 99 ASP A C 1
ATOM 757 O O . ASP A 1 99 ? -12.190 -2.119 5.171 1.00 98.25 99 ASP A O 1
ATOM 761 N N . ARG A 1 100 ? -13.952 -0.798 5.573 1.00 98.19 100 ARG A N 1
ATOM 762 C CA . ARG A 1 100 ? -13.913 -0.109 4.276 1.00 98.19 100 ARG A CA 1
ATOM 763 C C . ARG A 1 100 ? -13.433 1.322 4.458 1.00 98.19 100 ARG A C 1
ATOM 765 O O . ARG A 1 100 ? -14.071 2.096 5.167 1.00 98.19 100 ARG A O 1
ATOM 772 N N . VAL A 1 101 ? -12.363 1.685 3.759 1.00 97.62 101 VAL A N 1
ATOM 773 C CA . VAL A 1 101 ? -11.777 3.029 3.778 1.00 97.62 101 VAL A CA 1
ATOM 774 C C . VAL A 1 101 ? -11.988 3.679 2.418 1.00 97.62 101 VAL A C 1
ATOM 776 O O . VAL A 1 101 ? -11.379 3.278 1.428 1.00 97.62 101 VAL A O 1
ATOM 779 N N . GLY A 1 102 ? -12.867 4.677 2.361 1.00 96.00 102 GLY A N 1
ATOM 780 C CA . GLY A 1 102 ? -13.069 5.488 1.163 1.00 96.00 102 GLY A CA 1
ATOM 781 C C . GLY A 1 102 ? -11.916 6.464 0.948 1.00 96.00 102 GLY A C 1
ATOM 782 O O . GLY A 1 102 ? -11.550 7.189 1.870 1.00 96.00 102 GLY A O 1
ATOM 783 N N . ILE A 1 103 ? -11.376 6.521 -0.270 1.00 93.88 103 ILE A N 1
ATOM 784 C CA . ILE A 1 103 ? -10.422 7.550 -0.687 1.00 93.88 103 ILE A CA 1
ATOM 785 C C . ILE A 1 103 ? -10.973 8.329 -1.877 1.00 93.88 103 ILE A C 1
ATOM 787 O O . ILE A 1 103 ? -11.292 7.763 -2.920 1.00 93.88 103 ILE A O 1
ATOM 791 N N . MET A 1 104 ? -11.056 9.646 -1.715 1.00 92.62 104 MET A N 1
ATOM 792 C CA . MET A 1 104 ? -11.375 10.591 -2.779 1.00 92.62 104 MET A CA 1
ATOM 793 C C . MET A 1 104 ? -10.259 11.629 -2.829 1.00 92.62 104 MET A C 1
ATOM 795 O O . MET A 1 104 ? -10.273 12.617 -2.100 1.00 92.62 104 MET A O 1
ATOM 799 N N . ALA A 1 105 ? -9.252 11.366 -3.652 1.00 89.69 105 ALA A N 1
ATOM 800 C CA . ALA A 1 105 ? -8.101 12.239 -3.827 1.00 89.69 105 ALA A CA 1
ATOM 801 C C . ALA A 1 105 ? -7.648 12.206 -5.290 1.00 89.69 105 ALA A C 1
ATOM 803 O O . ALA A 1 105 ? -7.943 11.258 -6.019 1.00 89.69 105 ALA A O 1
ATOM 804 N N . GLY A 1 106 ? -6.946 13.256 -5.720 1.00 88.31 106 GLY A N 1
ATOM 805 C CA . GLY A 1 106 ? -6.253 13.243 -7.006 1.00 88.31 106 GLY A CA 1
ATOM 806 C C . GLY A 1 106 ? -5.066 12.276 -7.001 1.00 88.31 106 GLY A C 1
ATOM 807 O O . GLY A 1 106 ? -4.739 11.669 -5.981 1.00 88.31 106 GLY A O 1
ATOM 808 N N . ASN A 1 107 ? -4.377 12.174 -8.138 1.00 89.38 107 ASN A N 1
ATOM 809 C CA . ASN A 1 107 ? -3.103 11.464 -8.192 1.00 89.38 107 ASN A CA 1
ATOM 810 C C . ASN A 1 107 ? -2.086 12.242 -7.342 1.00 89.38 107 ASN A C 1
ATOM 812 O O . ASN A 1 107 ? -1.701 13.354 -7.696 1.00 89.38 107 ASN A O 1
ATOM 816 N N . CYS A 1 108 ? -1.685 11.693 -6.201 1.00 93.25 108 CYS A N 1
ATOM 817 C CA . CYS A 1 108 ? -0.673 12.282 -5.329 1.00 93.25 108 CYS A CA 1
ATOM 818 C C . CYS A 1 108 ? 0.084 11.201 -4.556 1.00 93.25 108 CYS A C 1
ATOM 820 O O . CYS A 1 108 ? -0.317 10.036 -4.503 1.00 93.25 108 CYS A O 1
ATOM 822 N N . GLU A 1 109 ? 1.188 11.586 -3.933 1.00 96.69 109 GLU A N 1
ATOM 823 C CA . GLU A 1 109 ? 2.031 10.681 -3.162 1.00 96.69 109 GLU A CA 1
ATOM 824 C C . GLU A 1 109 ? 1.332 10.122 -1.913 1.00 96.69 109 GLU A C 1
ATOM 826 O O . GLU A 1 109 ? 1.503 8.951 -1.566 1.00 96.69 109 GLU A O 1
ATOM 831 N N . GLN 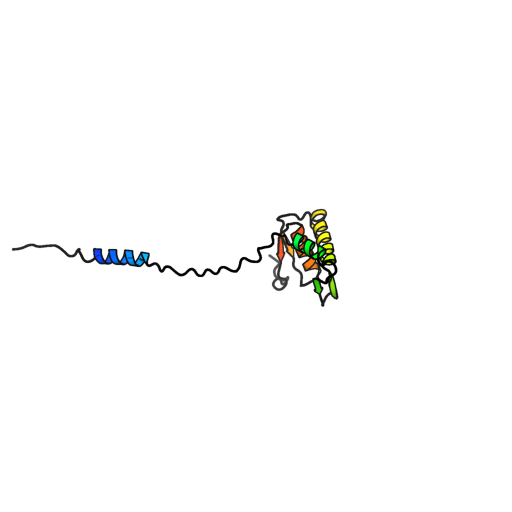A 1 110 ? 0.464 10.916 -1.279 1.00 96.12 110 GLN A N 1
ATOM 832 C CA . GLN A 1 110 ? -0.321 10.479 -0.123 1.00 96.12 110 GLN A CA 1
ATOM 833 C C . GLN A 1 110 ? -1.322 9.389 -0.513 1.00 96.12 110 GLN A C 1
ATOM 835 O O . GLN A 1 110 ? -1.548 8.473 0.275 1.00 96.12 110 GLN A O 1
ATOM 840 N N . TYR A 1 111 ? -1.879 9.444 -1.729 1.00 96.00 111 TYR A N 1
ATOM 841 C CA . TYR A 1 111 ? -2.758 8.394 -2.240 1.00 96.00 111 TYR A CA 1
ATOM 842 C C . TYR A 1 111 ? -2.032 7.044 -2.260 1.00 96.00 111 TYR A C 1
ATOM 844 O O . TYR A 1 111 ? -2.555 6.051 -1.754 1.00 96.00 111 TYR A O 1
ATOM 852 N N . ALA A 1 112 ? -0.800 7.014 -2.782 1.00 96.81 112 ALA A N 1
ATOM 853 C CA . ALA A 1 112 ? 0.011 5.799 -2.808 1.00 96.81 112 ALA A CA 1
ATOM 854 C C . ALA A 1 112 ? 0.300 5.284 -1.388 1.00 96.81 112 ALA A C 1
ATOM 856 O O . ALA A 1 112 ? 0.165 4.090 -1.121 1.00 96.81 112 ALA A O 1
ATOM 857 N N . ALA A 1 113 ? 0.631 6.180 -0.452 1.00 98.00 113 ALA A N 1
ATOM 858 C CA . ALA A 1 113 ? 0.871 5.799 0.937 1.00 98.00 113 ALA A CA 1
ATOM 859 C C . ALA A 1 113 ? -0.380 5.202 1.610 1.00 98.00 113 ALA A C 1
ATOM 861 O O . ALA A 1 113 ? -0.275 4.164 2.265 1.00 98.00 113 ALA A O 1
ATOM 862 N N . VAL A 1 114 ? -1.557 5.816 1.423 1.00 98.06 114 VAL A N 1
ATOM 863 C CA . VAL A 1 114 ? -2.836 5.327 1.971 1.00 98.06 114 VAL A CA 1
ATOM 864 C C . VAL A 1 114 ? -3.215 3.979 1.368 1.00 98.06 114 VAL A C 1
ATOM 866 O O . VAL A 1 114 ? -3.651 3.094 2.102 1.00 98.06 114 VAL A O 1
ATOM 869 N N . PHE A 1 115 ? -3.002 3.787 0.064 1.00 97.88 115 PHE A N 1
ATOM 870 C CA . PHE A 1 115 ? -3.279 2.517 -0.606 1.00 97.88 115 PHE A CA 1
ATOM 871 C C . PHE A 1 115 ? -2.560 1.347 0.076 1.00 97.88 115 PHE A C 1
ATOM 873 O O . PHE A 1 115 ? -3.193 0.364 0.469 1.00 97.88 115 PHE A O 1
ATOM 880 N N . PHE A 1 116 ? -1.249 1.481 0.297 1.00 98.44 116 PHE A N 1
ATOM 881 C CA . PHE A 1 116 ? -0.473 0.450 0.986 1.00 98.44 116 PHE A CA 1
ATOM 882 C C . PHE A 1 116 ? -0.771 0.379 2.485 1.00 98.44 116 PHE A C 1
ATOM 884 O O . PHE A 1 116 ? -0.739 -0.712 3.046 1.00 98.44 116 PHE A O 1
ATOM 891 N N . ALA A 1 117 ? -1.091 1.498 3.137 1.00 98.56 117 ALA A N 1
ATOM 892 C CA . ALA A 1 117 ? -1.454 1.506 4.551 1.00 98.56 117 ALA A CA 1
ATOM 893 C C . ALA A 1 117 ? -2.726 0.689 4.820 1.00 98.56 117 ALA A C 1
ATOM 895 O O . ALA A 1 117 ? -2.732 -0.180 5.688 1.00 98.56 117 ALA A O 1
ATOM 896 N N . VAL A 1 118 ? -3.777 0.916 4.028 1.00 98.44 118 VAL A N 1
ATOM 897 C CA . VAL A 1 118 ? -5.051 0.187 4.122 1.00 98.44 118 VAL A CA 1
ATOM 898 C C . VAL A 1 118 ? -4.844 -1.300 3.830 1.00 98.44 118 VAL A C 1
ATOM 900 O O . VAL A 1 118 ? -5.330 -2.144 4.584 1.00 98.44 118 VAL A O 1
ATOM 903 N N . ALA A 1 119 ? -4.044 -1.627 2.809 1.00 97.94 119 ALA A N 1
ATOM 904 C CA . ALA A 1 119 ? -3.698 -3.012 2.500 1.00 97.94 119 ALA A CA 1
ATOM 905 C C . ALA A 1 119 ? -2.924 -3.704 3.638 1.00 97.94 119 ALA A C 1
ATOM 907 O O . ALA A 1 119 ? -3.232 -4.845 3.972 1.00 97.94 119 ALA A O 1
ATOM 908 N N . LYS A 1 120 ? -1.959 -3.018 4.270 1.00 98.38 120 LYS A N 1
ATOM 909 C CA . LYS A 1 120 ? -1.186 -3.539 5.415 1.00 98.38 120 LYS A CA 1
ATOM 910 C C . LYS A 1 120 ? -2.063 -3.834 6.638 1.00 98.38 120 LYS A C 1
ATOM 912 O O . LYS A 1 120 ? -1.773 -4.764 7.379 1.00 98.38 120 LYS A O 1
ATOM 917 N N . VAL A 1 121 ? -3.132 -3.065 6.838 1.00 98.12 121 VAL A N 1
ATOM 918 C CA . VAL A 1 121 ? -4.103 -3.263 7.931 1.00 98.12 121 VAL A CA 1
ATOM 919 C C . VAL A 1 121 ? -5.106 -4.392 7.629 1.00 98.12 121 VAL A C 1
ATOM 921 O O . VAL A 1 121 ? -5.807 -4.860 8.524 1.00 98.12 121 VAL A O 1
ATOM 924 N N . GLY A 1 122 ? -5.174 -4.867 6.380 1.00 97.62 122 GLY A N 1
ATOM 925 C CA . GLY A 1 122 ? -6.176 -5.843 5.938 1.00 97.62 122 GLY A CA 1
ATOM 926 C C . GLY A 1 122 ? -7.560 -5.229 5.696 1.00 97.62 122 GLY A C 1
ATOM 927 O O . GLY A 1 122 ? -8.558 -5.950 5.613 1.00 97.62 122 GLY A O 1
ATOM 928 N N . ALA A 1 123 ? -7.633 -3.901 5.602 1.00 98.31 123 ALA A N 1
ATOM 929 C CA . ALA A 1 123 ? -8.845 -3.170 5.263 1.00 98.31 123 ALA A CA 1
ATOM 930 C C . ALA A 1 123 ? -9.039 -3.098 3.735 1.00 98.31 123 ALA A C 1
ATOM 932 O O . ALA A 1 123 ? -8.141 -3.378 2.938 1.00 98.31 123 ALA A O 1
ATOM 933 N N . ILE A 1 124 ? -10.241 -2.717 3.314 1.00 98.00 124 ILE A N 1
ATOM 934 C CA . ILE A 1 124 ? -10.660 -2.617 1.916 1.00 98.00 124 ILE A CA 1
ATOM 935 C C . ILE A 1 124 ? -10.605 -1.149 1.498 1.00 98.00 124 ILE A C 1
ATOM 937 O O . ILE A 1 124 ? -11.390 -0.330 1.983 1.00 98.00 124 ILE A O 1
ATOM 941 N N . LEU A 1 125 ? -9.718 -0.812 0.561 1.00 97.62 125 LEU A N 1
ATOM 942 C CA . LEU A 1 125 ? -9.682 0.529 -0.016 1.00 97.62 125 LEU A CA 1
ATOM 943 C C . LEU A 1 125 ? -10.792 0.690 -1.061 1.00 97.62 125 LEU A C 1
ATOM 945 O O . LEU A 1 125 ? -10.846 -0.044 -2.048 1.00 97.62 125 LEU A O 1
ATOM 949 N N . VAL A 1 126 ? -11.650 1.686 -0.869 1.00 96.75 126 VAL A N 1
ATOM 950 C CA . VAL A 1 126 ? -12.717 2.051 -1.803 1.00 96.75 126 VAL A CA 1
ATOM 951 C C . VAL A 1 126 ? -12.312 3.331 -2.525 1.00 96.75 126 VAL A C 1
ATOM 953 O O . VAL A 1 126 ? -12.311 4.413 -1.944 1.00 96.75 126 VAL A O 1
ATOM 956 N N . ILE A 1 127 ? -11.952 3.210 -3.802 1.00 94.12 127 ILE A N 1
ATOM 957 C CA . ILE A 1 127 ? -11.491 4.336 -4.620 1.00 94.12 127 ILE A CA 1
ATOM 958 C C . ILE A 1 127 ? -12.702 5.072 -5.197 1.00 94.12 127 ILE A C 1
ATOM 960 O O . ILE A 1 127 ? -13.475 4.500 -5.966 1.00 94.12 127 ILE A O 1
ATOM 964 N N . LEU A 1 128 ? -12.854 6.346 -4.841 1.00 90.88 128 LEU A N 1
ATOM 965 C CA . LEU A 1 128 ? -13.936 7.212 -5.298 1.00 90.88 128 LEU A CA 1
ATOM 966 C C . LEU A 1 128 ? -13.416 8.178 -6.367 1.00 90.88 128 LEU A C 1
ATOM 968 O O . LEU A 1 128 ? -12.397 8.844 -6.184 1.00 90.88 128 LEU A O 1
ATOM 972 N N . ASN A 1 129 ? -14.126 8.265 -7.494 1.00 83.62 129 ASN A N 1
ATOM 973 C CA . ASN A 1 129 ? -13.754 9.159 -8.587 1.00 83.62 129 ASN A CA 1
ATOM 974 C C . ASN A 1 129 ? -14.218 10.593 -8.295 1.00 83.62 129 ASN A C 1
ATOM 976 O O . ASN A 1 129 ? -15.416 10.865 -8.288 1.00 83.62 129 ASN A O 1
ATOM 980 N N . SER A 1 130 ? -13.273 11.520 -8.144 1.00 68.06 130 SER A N 1
ATOM 981 C CA . SER A 1 130 ? -13.542 12.941 -7.882 1.00 68.06 130 SER A CA 1
ATOM 982 C C . SER A 1 130 ? -14.223 13.687 -9.039 1.00 68.06 130 SER A C 1
ATOM 984 O O . SER A 1 130 ? -14.744 14.777 -8.831 1.00 68.06 130 SER A O 1
ATOM 986 N N . THR A 1 131 ? -14.262 13.117 -10.248 1.00 67.94 131 THR A N 1
ATOM 987 C CA . THR A 1 131 ? -14.824 13.768 -11.448 1.00 67.94 131 THR A CA 1
ATOM 988 C C . THR A 1 131 ? -16.356 13.801 -11.449 1.00 67.94 131 THR A C 1
ATOM 990 O O . THR A 1 131 ? -16.949 14.656 -12.098 1.00 67.94 131 THR A O 1
ATOM 993 N N . VAL A 1 132 ? -17.011 12.867 -10.749 1.00 56.03 132 VAL A N 1
ATOM 994 C CA . VAL A 1 132 ? -18.474 12.670 -10.834 1.00 56.03 132 VAL A CA 1
ATOM 995 C C . VAL A 1 132 ? -19.232 13.365 -9.695 1.00 56.03 132 VAL A C 1
ATOM 997 O O . VAL A 1 132 ? -20.431 13.603 -9.810 1.00 56.03 132 VAL A O 1
ATOM 1000 N N . TYR A 1 133 ? -18.553 13.749 -8.613 1.00 55.38 133 TYR A N 1
ATOM 1001 C CA . TYR A 1 133 ? -19.189 14.374 -7.455 1.00 55.38 133 TYR A CA 1
ATOM 1002 C C . TYR A 1 133 ? -19.037 15.900 -7.513 1.00 55.38 133 TYR A C 1
ATOM 1004 O O . TYR A 1 133 ? -18.089 16.461 -6.969 1.00 55.38 133 TYR A O 1
ATOM 1012 N N . HIS A 1 134 ? -19.975 16.582 -8.178 1.00 56.47 134 HIS A N 1
ATOM 1013 C CA . HIS A 1 134 ? -20.203 18.009 -7.927 1.00 56.47 134 HIS A CA 1
ATOM 1014 C C . HIS A 1 134 ? -20.986 18.148 -6.616 1.00 56.47 134 HIS A C 1
ATOM 1016 O O . HIS A 1 134 ? -21.916 17.379 -6.366 1.00 56.47 134 HIS A O 1
ATOM 1022 N N . ALA A 1 135 ? -20.621 19.115 -5.776 1.00 57.34 135 ALA A N 1
ATOM 1023 C CA . ALA A 1 135 ? -21.206 19.333 -4.450 1.00 57.34 135 ALA A CA 1
ATOM 1024 C C . ALA A 1 135 ? -22.671 19.830 -4.474 1.00 57.34 135 ALA A C 1
ATOM 1026 O O . ALA A 1 135 ? -23.195 20.221 -3.438 1.00 57.34 135 ALA A O 1
ATOM 1027 N N . ASP A 1 136 ? -23.350 19.779 -5.619 1.00 58.47 136 ASP A N 1
ATOM 1028 C CA . ASP A 1 136 ? -24.673 20.377 -5.827 1.00 58.47 136 ASP A CA 1
ATOM 1029 C C . ASP A 1 136 ? -25.834 19.388 -5.590 1.00 58.47 136 ASP A C 1
ATOM 1031 O O . ASP A 1 136 ? -26.993 19.717 -5.831 1.00 58.47 136 ASP A O 1
ATOM 1035 N N . HIS A 1 137 ? -25.556 18.160 -5.135 1.00 53.78 137 HIS A N 1
ATOM 1036 C CA . HIS A 1 137 ? -26.565 17.094 -5.018 1.00 53.78 137 HIS A CA 1
ATOM 1037 C C . HIS A 1 137 ? -26.708 16.465 -3.616 1.00 53.78 137 HIS A C 1
ATOM 1039 O O . HIS A 1 137 ? -27.274 15.380 -3.511 1.00 53.78 137 HIS A O 1
ATOM 1045 N N . TRP A 1 138 ? -26.217 17.097 -2.539 1.00 50.53 138 TRP A N 1
ATOM 1046 C CA . TRP A 1 138 ? -26.304 16.532 -1.173 1.00 50.53 138 TRP A CA 1
ATOM 1047 C C . TRP A 1 138 ? -27.441 17.081 -0.292 1.00 50.53 138 TRP A C 1
ATOM 1049 O O . TRP A 1 138 ? -27.506 16.735 0.884 1.00 50.53 138 TRP A O 1
ATOM 1059 N N . GLU A 1 139 ? -28.379 17.855 -0.839 1.00 43.25 139 GLU A N 1
ATOM 1060 C CA . GLU A 1 139 ? -29.627 18.190 -0.139 1.00 43.25 139 GLU A CA 1
ATOM 1061 C C . GLU A 1 139 ? -30.762 17.244 -0.566 1.00 43.25 139 GLU A C 1
ATOM 1063 O O . GLU A 1 139 ? -31.375 17.425 -1.621 1.00 43.25 139 GLU A O 1
ATOM 1068 N N . ALA A 1 140 ? -31.038 16.233 0.265 1.00 39.59 140 ALA A N 1
ATOM 1069 C CA . ALA A 1 140 ? -32.293 15.477 0.288 1.00 39.59 140 ALA A CA 1
ATOM 1070 C C . ALA A 1 140 ? -32.616 15.024 1.719 1.00 39.59 140 ALA A C 1
ATOM 1072 O O . ALA A 1 140 ? -31.701 14.483 2.382 1.00 39.59 140 ALA A O 1
#

Radius of gyration: 32.6 Å; chains: 1; bounding box: 89×74×66 Å

InterPro domains:
  IPR000873 AMP-dependent synthetase/ligase domain [PF00501] (52-132)
  IPR050237 ATP-dependent AMP-binding enzyme [PTHR43767] (25-131)

Organism: Ophiocordyceps sinensis (strain Co18 / CGMCC 3.14243) (NCBI:txid911162)

Secondary structure (DSSP, 8-state):
---------SSHHHHHHHHHHHHHTS-------------SPPP---HHHHHHHHHHHHTTSEEEEETTTTEEEEHHHHHHHHHHHHHHHHHTS---TT-EEEE---S-HHHHHHHHHHHHHT-EEEE--TTT--GGG---

Sequence (140 aa):
MTRTRQTQHESEGQLLTTAATAATARRAQKLSVLHGPVDPPLVDLTLGELLELQAYQHGGDECLVMPWTGARWTYHELHQQSTRLAQALLQDLGVGAGDRVGIMAGNCEQYAAVFFAVAKVGAILVILNSTVYHADHWEA

pLDDT: mean 81.96, std 22.93, range [33.97, 98.75]